Protein AF-A0A9E2IX06-F1 (afdb_monomer)

Secondary structure (DSSP, 8-state):
-PPPTTTT-EE-----TTHHHHHHHHHHHTT-EE-

Structure (mmCIF, N/CA/C/O backbone):
data_AF-A0A9E2IX06-F1
#
_entry.id   AF-A0A9E2IX06-F1
#
loop_
_atom_site.group_PDB
_atom_site.id
_atom_site.type_symbol
_atom_site.label_atom_id
_atom_site.label_alt_id
_atom_site.label_comp_id
_atom_site.label_asym_id
_atom_site.label_entity_id
_atom_site.label_seq_id
_atom_site.pdbx_PDB_ins_code
_atom_site.Cartn_x
_atom_site.Cartn_y
_atom_site.Cartn_z
_atom_site.occupancy
_atom_site.B_iso_or_equiv
_atom_site.auth_seq_id
_atom_site.auth_comp_id
_atom_site.auth_asym_id
_atom_site.auth_atom_id
_atom_site.pdbx_PDB_model_num
ATOM 1 N N . MET A 1 1 ? -9.048 6.376 21.830 1.00 54.03 1 MET A N 1
ATOM 2 C CA . MET A 1 1 ? -8.047 5.911 20.848 1.00 54.03 1 MET A CA 1
ATOM 3 C C . MET A 1 1 ? -8.529 6.397 19.496 1.00 54.03 1 MET A C 1
ATOM 5 O O . MET A 1 1 ? -9.651 6.061 19.144 1.00 54.03 1 MET A O 1
ATOM 9 N N . SER A 1 2 ? -7.799 7.292 18.828 1.00 74.31 2 SER A N 1
ATOM 10 C CA . SER A 1 2 ? -8.207 7.775 17.502 1.00 74.31 2 SER A CA 1
ATOM 11 C C . SER A 1 2 ? -7.978 6.670 16.478 1.00 74.31 2 SER A C 1
ATOM 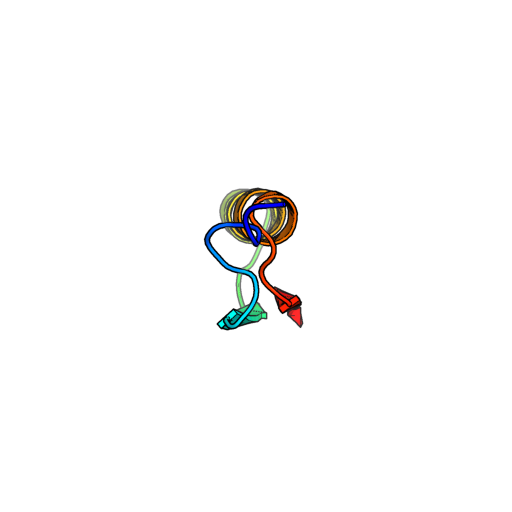13 O O . SER A 1 2 ? -6.924 6.034 16.504 1.00 74.31 2 SER A O 1
ATOM 15 N N . SER A 1 3 ? -8.948 6.452 15.594 1.00 88.75 3 SER A N 1
ATOM 16 C CA . SER A 1 3 ? -8.750 5.583 14.436 1.00 88.75 3 SER A CA 1
ATOM 17 C C . SER A 1 3 ? -7.614 6.117 13.561 1.00 88.75 3 SER A C 1
ATOM 19 O O . SER A 1 3 ? -7.372 7.329 13.537 1.00 88.75 3 SER A O 1
ATOM 21 N N . LEU A 1 4 ? -6.914 5.226 12.855 1.00 96.88 4 LEU A N 1
ATOM 22 C CA . LEU A 1 4 ? -5.941 5.635 11.844 1.00 96.88 4 LEU A CA 1
ATOM 23 C C . LEU A 1 4 ? -6.652 6.436 10.738 1.00 96.88 4 LEU A C 1
ATOM 25 O O . LEU A 1 4 ? -7.814 6.147 10.429 1.00 96.88 4 LEU A O 1
ATOM 29 N N . PRO A 1 5 ? -5.988 7.443 10.144 1.00 97.56 5 PRO A N 1
ATOM 30 C CA . PRO A 1 5 ? -6.646 8.406 9.263 1.00 97.56 5 PRO A CA 1
ATOM 31 C C . PRO A 1 5 ? -7.273 7.785 8.006 1.00 97.56 5 PRO A C 1
ATOM 33 O O . PRO A 1 5 ? -8.192 8.386 7.459 1.00 97.56 5 PRO A O 1
ATOM 36 N N . LEU A 1 6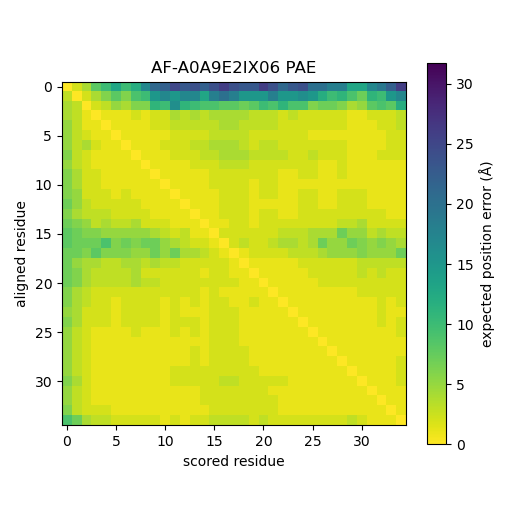 ? -6.822 6.602 7.565 1.00 97.81 6 LEU A N 1
ATOM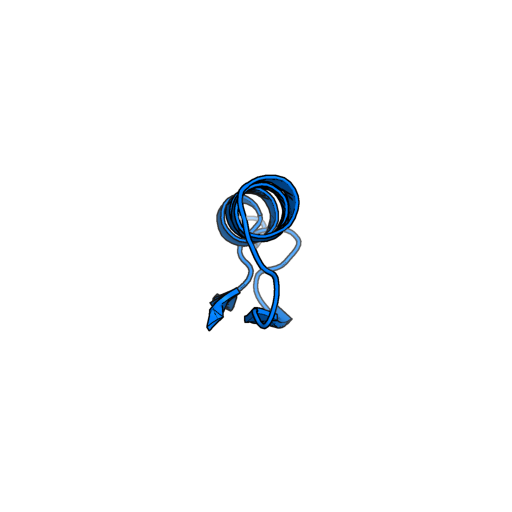 37 C CA . LEU A 1 6 ? -7.350 5.887 6.393 1.00 97.81 6 LEU A CA 1
ATOM 38 C C . LEU A 1 6 ? -8.020 4.543 6.731 1.00 97.81 6 LEU A C 1
ATOM 40 O O . LEU A 1 6 ? -8.222 3.726 5.840 1.00 97.81 6 LEU A O 1
ATOM 44 N N . SER A 1 7 ? -8.387 4.322 7.995 1.00 97.25 7 SER A N 1
ATOM 45 C CA . SER A 1 7 ? -8.938 3.047 8.504 1.00 97.25 7 SER A CA 1
ATOM 46 C C . SER A 1 7 ? -10.163 2.482 7.766 1.00 97.25 7 SER A C 1
ATOM 48 O O . SER A 1 7 ? -10.360 1.271 7.786 1.00 97.25 7 SER A O 1
ATOM 50 N N . ASP A 1 8 ? -10.959 3.322 7.101 1.00 96.88 8 ASP A N 1
ATOM 51 C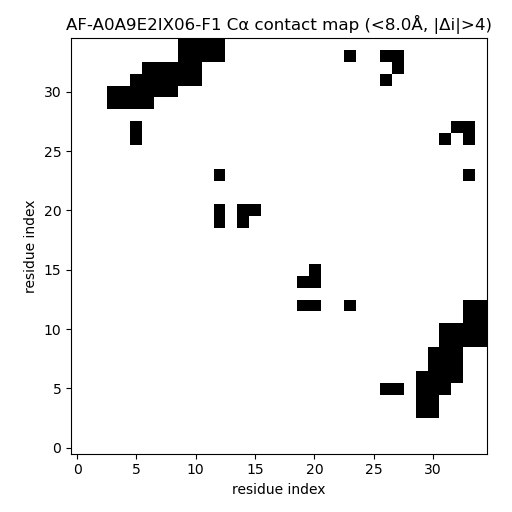 CA . ASP A 1 8 ? -12.174 2.912 6.377 1.00 96.88 8 ASP A CA 1
ATOM 52 C C . ASP A 1 8 ? -11.997 2.913 4.844 1.00 96.88 8 ASP A C 1
ATOM 54 O O . ASP A 1 8 ? -12.970 2.862 4.088 1.00 96.88 8 ASP A O 1
ATOM 58 N N . ILE A 1 9 ? -10.755 3.010 4.360 1.00 98.00 9 ILE A N 1
ATOM 59 C CA . ILE A 1 9 ? -10.439 3.087 2.932 1.00 98.00 9 ILE A CA 1
ATOM 60 C C . ILE A 1 9 ? -9.886 1.749 2.434 1.00 98.00 9 ILE A C 1
ATOM 62 O O . ILE A 1 9 ? -8.929 1.217 2.991 1.00 98.00 9 ILE A O 1
ATOM 66 N N . ARG A 1 10 ? -10.453 1.246 1.329 1.00 98.25 10 ARG A N 1
ATOM 67 C CA . ARG A 1 10 ? -9.937 0.089 0.578 1.00 98.25 10 ARG A CA 1
ATOM 68 C C . ARG A 1 10 ? -9.355 0.554 -0.754 1.00 98.25 10 ARG A C 1
ATOM 70 O O . ARG A 1 10 ? -10.023 1.279 -1.492 1.00 98.25 10 ARG A O 1
ATOM 77 N N . ILE A 1 11 ? -8.133 0.138 -1.064 1.00 97.75 11 ILE A N 1
ATOM 78 C CA . ILE A 1 11 ? -7.384 0.528 -2.263 1.00 97.75 11 ILE A CA 1
ATOM 79 C C . ILE A 1 11 ? -7.049 -0.734 -3.050 1.00 97.75 11 ILE A C 1
ATOM 81 O O . ILE A 1 11 ? -6.449 -1.651 -2.507 1.00 97.75 11 ILE A O 1
ATOM 85 N N . LEU A 1 12 ? -7.411 -0.762 -4.332 1.00 98.06 12 LEU A N 1
ATOM 86 C CA . LEU A 1 12 ? -6.908 -1.758 -5.274 1.00 98.06 12 LEU A CA 1
ATOM 87 C C . LEU A 1 12 ? -5.650 -1.199 -5.943 1.00 98.06 12 LEU A C 1
ATOM 89 O O . LEU A 1 12 ? -5.730 -0.205 -6.672 1.00 98.06 12 LEU A O 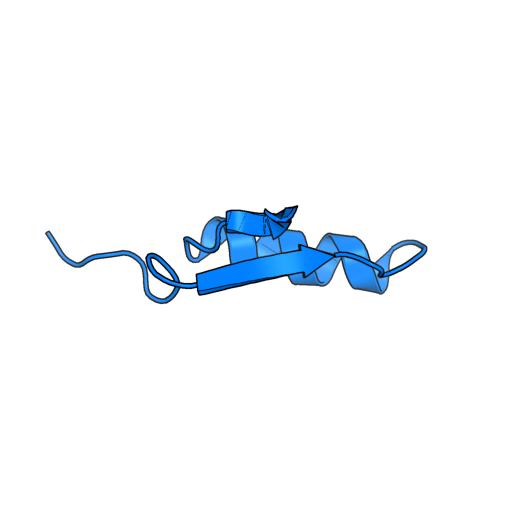1
ATOM 93 N N . ASP A 1 13 ? -4.506 -1.820 -5.692 1.00 97.81 13 ASP A N 1
ATOM 94 C CA . ASP A 1 13 ? -3.222 -1.412 -6.234 1.00 97.81 13 ASP A CA 1
ATOM 95 C C . ASP A 1 13 ? -2.948 -2.106 -7.575 1.00 97.81 13 ASP A C 1
ATOM 97 O O . ASP A 1 13 ? -2.633 -3.290 -7.663 1.00 97.81 13 ASP A O 1
ATOM 101 N N . LEU A 1 14 ? -3.067 -1.334 -8.655 1.00 97.81 14 LEU A N 1
ATOM 102 C CA . LEU A 1 14 ? -2.699 -1.748 -10.015 1.00 97.81 14 LEU A CA 1
ATOM 103 C C . LEU A 1 14 ? -1.421 -1.049 -10.494 1.00 97.81 14 LEU A C 1
ATOM 105 O O . LEU A 1 14 ? -1.160 -0.960 -11.697 1.00 97.81 14 LEU A O 1
ATOM 109 N N . THR A 1 15 ? -0.660 -0.467 -9.569 1.00 96.94 15 THR A N 1
ATOM 110 C CA . THR A 1 15 ? 0.554 0.266 -9.893 1.00 96.94 15 THR A CA 1
ATOM 111 C C . THR A 1 15 ? 1.709 -0.682 -10.208 1.00 96.94 15 THR A C 1
ATOM 113 O O . THR A 1 15 ? 1.685 -1.877 -9.919 1.00 96.94 15 THR A O 1
ATOM 116 N N . LEU A 1 16 ? 2.737 -0.145 -10.866 1.00 96.06 16 LEU A N 1
ATOM 117 C CA . LEU A 1 16 ? 3.883 -0.915 -11.335 1.00 96.06 16 LEU A CA 1
ATOM 118 C C . LEU A 1 16 ? 5.193 -0.303 -10.839 1.00 96.06 16 LEU A C 1
ATOM 120 O O . LEU A 1 16 ? 5.291 0.896 -10.558 1.00 96.06 16 LEU A O 1
ATOM 124 N N . ILE A 1 17 ? 6.235 -1.133 -10.847 1.00 94.81 17 ILE A N 1
ATOM 125 C CA . ILE A 1 17 ? 7.614 -0.759 -10.510 1.00 94.81 17 ILE A CA 1
ATOM 126 C C . ILE A 1 17 ? 7.685 -0.223 -9.070 1.00 94.81 17 ILE A C 1
ATOM 128 O O . ILE A 1 17 ? 7.056 -0.790 -8.190 1.00 94.81 17 ILE A O 1
ATOM 132 N N . MET A 1 18 ? 8.498 0.794 -8.789 1.00 92.25 18 MET A N 1
ATOM 133 C CA . MET A 1 18 ? 8.874 1.180 -7.424 1.00 92.25 18 MET A CA 1
ATOM 134 C C . MET A 1 18 ? 7.980 2.281 -6.852 1.00 92.25 18 MET A C 1
ATOM 136 O O . MET A 1 18 ? 7.621 2.231 -5.682 1.00 92.25 18 MET A O 1
ATOM 140 N N . ALA A 1 19 ? 7.624 3.286 -7.656 1.00 95.88 19 ALA A N 1
ATOM 141 C CA . ALA A 1 19 ? 6.931 4.474 -7.151 1.00 95.88 19 ALA A CA 1
ATOM 142 C C . ALA A 1 19 ? 5.508 4.165 -6.662 1.00 95.88 19 ALA A C 1
ATOM 144 O O . ALA A 1 19 ? 5.048 4.752 -5.687 1.00 95.88 19 ALA A O 1
ATOM 145 N N . GLY A 1 20 ? 4.833 3.238 -7.339 1.00 95.62 20 GLY A N 1
ATOM 146 C CA . GLY A 1 20 ? 3.468 2.839 -7.034 1.00 95.62 20 GLY A CA 1
ATOM 147 C C . GLY A 1 20 ? 3.337 2.073 -5.715 1.00 95.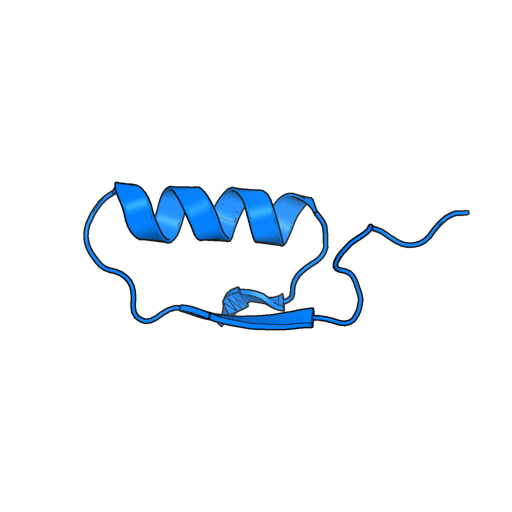62 20 GLY A C 1
ATOM 148 O O . GLY A 1 20 ? 2.769 2.633 -4.776 1.00 95.62 20 GLY A O 1
ATOM 149 N N . PRO A 1 21 ? 3.957 0.883 -5.592 1.00 94.75 21 PRO A N 1
ATOM 150 C CA . PRO A 1 21 ? 3.939 0.099 -4.359 1.00 94.75 21 PRO A CA 1
ATOM 151 C C . PRO A 1 21 ? 4.501 0.863 -3.158 1.00 94.75 21 PRO A C 1
ATOM 153 O O . PRO A 1 21 ? 4.044 0.690 -2.036 1.00 94.75 21 PRO A O 1
ATOM 156 N N . TYR A 1 22 ? 5.475 1.758 -3.367 1.00 97.38 22 TYR A N 1
ATOM 157 C CA . TYR A 1 22 ? 5.973 2.613 -2.287 1.00 97.38 22 TYR A CA 1
ATOM 158 C C . TYR A 1 22 ? 4.918 3.609 -1.786 1.00 97.38 22 TYR A C 1
ATOM 160 O O . TYR A 1 22 ? 4.787 3.821 -0.583 1.00 97.38 22 TYR A O 1
ATOM 168 N N . CYS A 1 23 ? 4.146 4.205 -2.696 1.00 97.94 23 CYS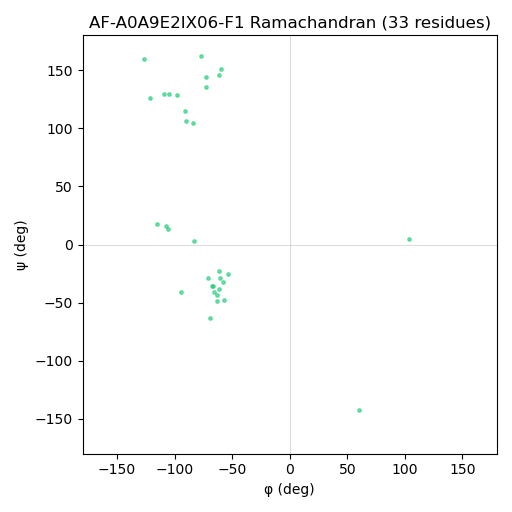 A N 1
ATOM 169 C CA . CYS A 1 23 ? 3.047 5.091 -2.330 1.00 97.94 23 CYS A CA 1
ATOM 170 C C . CYS A 1 23 ? 1.973 4.333 -1.539 1.00 97.94 23 CYS A C 1
ATOM 172 O O . CYS A 1 23 ? 1.567 4.780 -0.469 1.00 97.94 23 CYS A O 1
ATOM 174 N N . THR A 1 24 ? 1.545 3.167 -2.024 1.00 97.56 24 THR A N 1
ATOM 175 C CA . THR A 1 24 ? 0.475 2.390 -1.386 1.00 97.56 24 THR A CA 1
ATOM 176 C C . THR A 1 24 ? 0.906 1.764 -0.060 1.00 97.56 24 THR A C 1
ATOM 178 O O . THR A 1 24 ? 0.083 1.688 0.849 1.00 97.56 24 THR A O 1
ATOM 181 N N . LEU A 1 25 ? 2.194 1.453 0.128 1.00 97.38 25 LEU A N 1
ATOM 182 C CA . LEU A 1 25 ? 2.755 1.095 1.439 1.00 97.38 25 LEU A CA 1
ATOM 183 C C . LEU A 1 25 ? 2.537 2.198 2.486 1.00 97.38 25 LEU A C 1
ATOM 185 O O . LEU A 1 25 ? 2.040 1.915 3.573 1.00 97.38 25 LEU A O 1
ATOM 189 N N . ILE A 1 26 ? 2.828 3.460 2.147 1.00 98.25 26 ILE A N 1
ATOM 190 C CA . ILE A 1 26 ? 2.598 4.601 3.054 1.00 98.25 26 ILE A CA 1
ATOM 191 C C . ILE A 1 26 ? 1.104 4.739 3.383 1.00 98.25 26 ILE A C 1
ATOM 193 O O . ILE A 1 26 ? 0.737 5.050 4.515 1.00 98.25 26 ILE A O 1
ATOM 197 N N . LEU A 1 27 ? 0.222 4.501 2.409 1.00 98.25 27 LEU A N 1
ATOM 198 C CA . LEU A 1 27 ? -1.226 4.532 2.638 1.00 98.25 27 LEU A CA 1
ATOM 199 C C . LEU A 1 27 ? -1.682 3.392 3.566 1.00 98.25 27 LEU A C 1
ATOM 201 O O . LEU A 1 27 ? -2.559 3.608 4.403 1.00 98.25 27 LEU A O 1
ATOM 205 N N . GLY A 1 28 ? -1.055 2.218 3.471 1.00 97.81 28 GLY A N 1
ATOM 206 C CA . GLY A 1 28 ? -1.260 1.100 4.394 1.00 97.81 28 GLY A CA 1
ATOM 207 C C . GLY A 1 28 ? -0.842 1.435 5.828 1.00 97.81 28 GLY A C 1
ATOM 208 O O . GLY A 1 28 ? -1.609 1.194 6.759 1.00 97.81 28 GLY A O 1
ATOM 209 N N . ASP A 1 29 ? 0.306 2.094 6.013 1.00 97.94 29 ASP A N 1
ATOM 210 C CA . ASP A 1 29 ? 0.764 2.565 7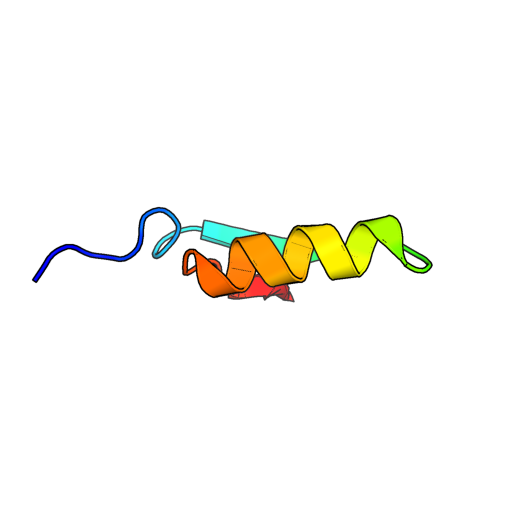.333 1.00 97.94 29 ASP A CA 1
ATOM 211 C C . ASP A 1 29 ? -0.213 3.571 7.968 1.00 97.94 29 ASP A C 1
ATOM 213 O O . ASP A 1 29 ? -0.347 3.661 9.191 1.00 97.94 29 ASP A O 1
ATOM 217 N N . LEU A 1 30 ? -0.940 4.317 7.134 1.00 98.19 30 LEU A N 1
ATOM 218 C CA . LEU A 1 30 ? -1.999 5.238 7.544 1.00 98.19 30 LEU A CA 1
ATOM 219 C C . LEU A 1 30 ? -3.361 4.554 7.764 1.00 98.19 30 LEU A C 1
ATOM 221 O O . LEU A 1 30 ? -4.334 5.239 8.092 1.00 98.19 30 LEU A O 1
ATOM 225 N N . GLY A 1 31 ? -3.435 3.228 7.628 1.00 97.44 31 GLY A N 1
ATOM 226 C CA . GLY A 1 31 ? -4.588 2.397 7.970 1.00 97.44 31 GLY A CA 1
ATOM 227 C C . GLY A 1 31 ? -5.436 1.915 6.795 1.00 97.44 31 GLY A C 1
ATOM 228 O O . GLY A 1 31 ? -6.468 1.302 7.051 1.00 97.44 31 GLY A O 1
ATOM 229 N N . ALA A 1 32 ? -5.046 2.175 5.545 1.00 98.31 32 ALA A N 1
ATOM 230 C CA . ALA A 1 32 ? -5.800 1.695 4.388 1.00 98.31 32 ALA A CA 1
ATOM 231 C C . ALA A 1 32 ? -5.638 0.175 4.184 1.00 98.31 32 ALA A C 1
ATOM 233 O O . ALA A 1 32 ? -4.548 -0.374 4.345 1.00 98.31 32 ALA A O 1
ATOM 234 N N . GLU A 1 33 ? -6.702 -0.501 3.748 1.00 98.19 33 GLU A N 1
ATOM 235 C CA . GLU A 1 33 ? -6.635 -1.883 3.259 1.00 98.19 33 GLU A CA 1
ATOM 236 C C . GLU A 1 33 ? -6.222 -1.870 1.781 1.00 98.19 33 GLU A C 1
ATOM 238 O O . GLU A 1 33 ? -7.024 -1.527 0.911 1.00 98.19 33 GLU A O 1
ATOM 243 N N . VAL A 1 34 ? -4.968 -2.219 1.494 1.00 97.75 34 VAL A N 1
ATOM 244 C CA . VAL A 1 34 ? -4.422 -2.274 0.129 1.00 97.75 34 VAL A CA 1
ATOM 245 C C . VAL A 1 34 ? -4.459 -3.717 -0.390 1.00 97.75 34 VAL A C 1
ATOM 247 O O . VAL A 1 34 ? -3.984 -4.621 0.298 1.00 97.75 34 VAL A O 1
ATOM 250 N N . ILE A 1 35 ? -5.026 -3.919 -1.585 1.00 96.25 35 ILE A N 1
ATOM 251 C CA . ILE A 1 35 ? -5.202 -5.210 -2.281 1.00 96.25 35 ILE A CA 1
ATOM 252 C C . ILE A 1 35 ? -4.438 -5.202 -3.597 1.00 96.25 35 ILE A C 1
ATOM 254 O O . ILE A 1 35 ? -4.613 -4.213 -4.342 1.00 96.25 35 ILE A O 1
#

Solvent-accessible surface area (backbone atoms only — not comparable to full-atom values): 2165 Å² total; per-residue (Å²): 133,83,76,51,91,30,56,91,41,77,44,79,70,84,62,63,82,66,70,37,57,55,52,52,49,55,44,36,76,36,34,25,49,74,83

Radius of gyration: 10.23 Å; Cα contacts (8 Å, |Δi|>4): 42; chains: 1; bounding box: 21×14×32 Å

Sequence (35 aa):
MSSLPLSDIRILDLTLIMAGPYCTLILGDLGAEVI

pLDDT: mean 95.03, std 8.19,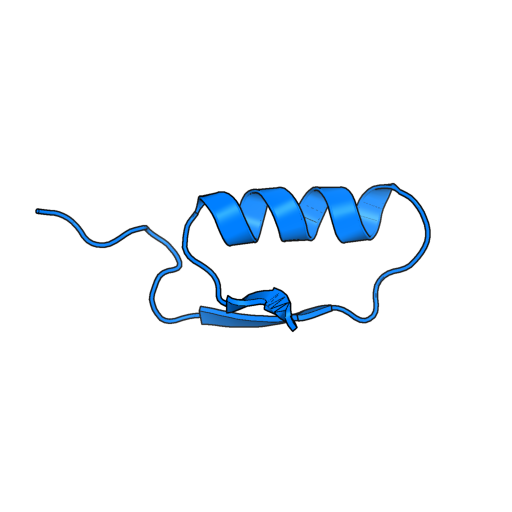 range [54.03, 98.31]

Mean predicted aligned error: 2.92 Å

Foldseek 3Di:
DDDQPAQPAEAEQPDDDDPRVVVVVVVVVSRYHYD

Nearest PDB structures (foldseek):
  5yx6-assembly2_D  TM=9.461E-01  e=2.130E-01  Mycobacterium tuberculosis H37Rv
  5yx6-assembly1_B  TM=9.538E-01  e=2.795E-01  Mycobacterium tuberculosis H37Rv
  3nnk-assembly1_C  TM=7.500E-01  e=5.933E+00  Klebsiella pneumoniae subsp. pneumoniae MGH 78578
  3ii6-assembly1_X  TM=7.506E-01  e=7.273E+00  Homo sapiens